Protein AF-A0A348TX34-F1 (afdb_monomer)

Mean predicted aligned error: 10.65 Å

Radius of gyration: 18.81 Å; Cα contacts (8 Å, |Δi|>4): 132; chains: 1; bounding box: 49×32×43 Å

Nearest PDB structures (foldseek):
  4avl-assembly2_B  TM=2.103E-01  e=3.038E+00  Influenza A virus

pLDDT: mean 78.32, std 10.91, range [47.94, 93.06]

Foldseek 3Di:
DLQVVCVVVVWDKDFPPPPCCVVPVPCQVVVPHTDMDTDPVCVVVSVVVVVVVQPDFDAAPVRDGDADPPPRDSAKDFFDFDCPPPCNVVLVVVCVVVVHDRPDTATFIAHPPPRDTHHNHD

Solvent-accessible surface area (backbone atoms only — not comparable to full-atom values): 7493 Å² total; per-residue (Å²): 112,68,65,63,55,39,45,73,75,71,41,68,67,47,64,76,54,59,66,57,45,71,78,39,62,83,51,30,73,80,72,73,46,88,52,75,47,63,52,77,89,47,47,66,60,52,51,54,54,50,54,53,61,72,66,53,62,49,61,42,97,86,71,42,75,42,53,37,91,87,76,66,47,49,55,62,39,76,77,37,72,47,63,82,52,86,61,33,61,55,43,49,53,51,18,62,75,70,74,42,81,72,87,74,64,52,62,24,34,28,31,70,86,81,60,52,76,42,65,81,85,112

Structure (mmCIF, N/CA/C/O backbone):
data_AF-A0A348TX34-F1
#
_entry.id   AF-A0A348TX34-F1
#
loop_
_atom_site.group_PDB
_atom_site.id
_atom_site.type_symbol
_atom_site.label_atom_id
_atom_site.label_alt_id
_atom_site.label_comp_id
_atom_site.label_asym_id
_atom_site.label_entity_id
_atom_site.label_seq_id
_atom_site.pdbx_PDB_ins_code
_atom_site.Cartn_x
_atom_site.Cartn_y
_atom_site.Cartn_z
_atom_site.occupancy
_atom_site.B_iso_or_equiv
_atom_site.auth_seq_id
_atom_site.auth_comp_id
_atom_site.auth_asym_id
_atom_site.auth_atom_id
_atom_site.pdbx_PDB_model_num
ATOM 1 N N . MET A 1 1 ? -0.883 3.815 5.776 1.00 72.12 1 MET A N 1
ATOM 2 C CA . MET A 1 1 ? -1.591 4.649 4.775 1.00 72.12 1 MET A CA 1
ATOM 3 C C . MET A 1 1 ? -3.106 4.553 4.915 1.00 72.12 1 MET A C 1
ATOM 5 O O . MET A 1 1 ? -3.724 5.597 5.032 1.00 72.12 1 MET A O 1
ATOM 9 N N . VAL A 1 2 ? -3.704 3.353 4.969 1.00 83.56 2 VAL A N 1
ATOM 10 C CA . VAL A 1 2 ? -5.171 3.203 5.122 1.00 83.56 2 VAL A CA 1
ATOM 11 C C . VAL A 1 2 ? -5.701 3.815 6.429 1.00 83.56 2 VAL A C 1
ATOM 13 O O . VAL A 1 2 ? -6.640 4.594 6.370 1.00 83.56 2 VAL A O 1
ATOM 16 N N . LYS A 1 3 ? -5.045 3.558 7.575 1.00 85.81 3 LYS A N 1
ATOM 17 C CA . LYS A 1 3 ? -5.393 4.146 8.888 1.00 85.81 3 LYS A CA 1
ATOM 18 C C . LYS A 1 3 ? -5.550 5.673 8.821 1.00 85.81 3 LYS A C 1
ATOM 20 O O . LYS A 1 3 ? -6.631 6.191 9.042 1.00 85.81 3 LYS A O 1
ATOM 25 N N . THR A 1 4 ? -4.494 6.369 8.399 1.00 86.44 4 THR A N 1
ATOM 26 C CA . THR A 1 4 ? -4.476 7.835 8.276 1.00 86.44 4 THR A CA 1
ATOM 27 C C . THR A 1 4 ? -5.572 8.366 7.352 1.00 86.44 4 THR A C 1
ATOM 29 O O . THR A 1 4 ? -6.148 9.410 7.625 1.00 86.44 4 THR A O 1
ATOM 32 N N . ARG A 1 5 ? -5.880 7.660 6.253 1.00 88.31 5 ARG A N 1
ATOM 33 C CA . ARG A 1 5 ? -6.977 8.066 5.363 1.00 88.31 5 ARG A 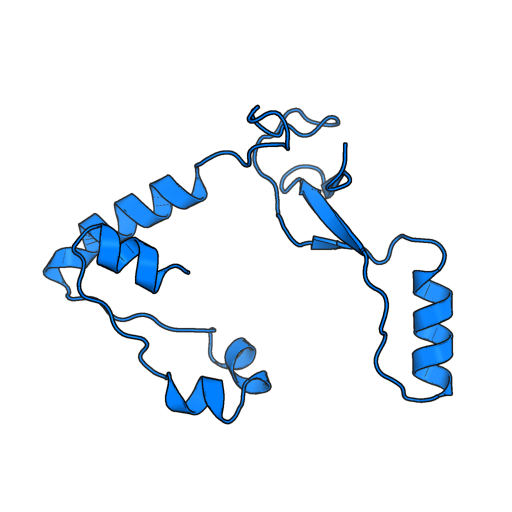CA 1
ATOM 34 C C . ARG A 1 5 ? -8.341 7.921 6.039 1.00 88.31 5 ARG A C 1
ATOM 36 O O . ARG A 1 5 ? -9.150 8.824 5.911 1.00 88.31 5 ARG A O 1
ATOM 43 N N . LEU A 1 6 ? -8.580 6.833 6.771 1.00 90.00 6 LEU A N 1
ATOM 44 C CA . LEU A 1 6 ? -9.828 6.636 7.519 1.00 90.00 6 LEU A CA 1
ATOM 45 C C . LEU A 1 6 ? -9.985 7.669 8.645 1.00 90.00 6 LEU A C 1
ATOM 47 O O . LEU A 1 6 ? -11.056 8.250 8.785 1.00 90.00 6 LEU A O 1
ATOM 51 N N . GLU A 1 7 ? -8.911 7.959 9.383 1.00 90.31 7 GLU A N 1
ATOM 52 C CA . GLU A 1 7 ? -8.911 8.982 10.440 1.00 90.31 7 GLU A CA 1
ATOM 53 C C . GLU A 1 7 ? -9.219 10.380 9.885 1.00 90.31 7 GLU A C 1
ATOM 55 O O . GLU A 1 7 ? -9.989 11.122 10.492 1.00 90.31 7 GLU A O 1
ATOM 60 N N . ASN A 1 8 ? -8.694 10.721 8.701 1.00 91.62 8 ASN A N 1
ATOM 61 C CA . ASN A 1 8 ? -9.001 11.987 8.025 1.00 91.62 8 ASN A CA 1
ATOM 62 C C . ASN A 1 8 ? -10.477 12.103 7.605 1.00 91.62 8 ASN A C 1
ATOM 64 O O . ASN A 1 8 ? -11.009 13.208 7.560 1.00 91.62 8 ASN A O 1
ATOM 68 N N . GLU A 1 9 ? -11.147 10.980 7.335 1.00 89.31 9 GLU A N 1
ATOM 69 C CA . GLU A 1 9 ? -12.589 10.913 7.040 1.00 89.31 9 GLU A CA 1
ATOM 70 C C . GLU A 1 9 ? -13.456 10.832 8.318 1.00 89.31 9 GLU A C 1
ATOM 72 O O . GLU A 1 9 ? -14.676 10.614 8.257 1.00 89.31 9 GLU A O 1
ATOM 77 N N . GLY A 1 10 ? -12.828 10.998 9.490 1.00 89.75 10 GLY A N 1
ATOM 78 C CA . GLY A 1 10 ? -13.466 10.985 10.805 1.00 89.75 10 GLY A CA 1
ATOM 79 C C . GLY A 1 10 ? -13.782 9.591 11.347 1.00 89.75 10 GLY A C 1
ATOM 80 O O . GLY A 1 10 ? -14.594 9.484 12.261 1.00 89.75 10 GLY A O 1
ATOM 81 N N . ILE A 1 11 ? -13.191 8.529 10.788 1.00 90.69 11 ILE A N 1
ATOM 82 C CA . ILE A 1 11 ? -13.399 7.147 11.243 1.00 90.69 11 ILE A CA 1
ATOM 83 C C . ILE A 1 11 ? -12.301 6.776 12.239 1.00 90.69 11 ILE A C 1
ATOM 85 O O . ILE A 1 11 ? -11.119 6.696 11.894 1.00 90.69 11 ILE A O 1
ATOM 89 N N . GLU A 1 12 ? -12.702 6.511 13.480 1.00 89.19 12 GLU A N 1
ATOM 90 C CA . GLU A 1 12 ? -11.786 6.079 14.531 1.00 89.19 12 GLU A CA 1
ATOM 91 C C . GLU A 1 12 ? -11.326 4.638 14.269 1.00 89.19 12 GLU A C 1
ATOM 93 O O . GLU A 1 12 ? -12.134 3.708 14.179 1.00 89.19 12 GLU A O 1
ATOM 98 N N . CYS A 1 13 ? -10.014 4.441 14.124 1.00 89.69 13 CYS A N 1
ATOM 99 C CA . CYS A 1 13 ? -9.455 3.140 13.787 1.00 89.69 13 CYS A CA 1
ATOM 100 C C . CYS A 1 13 ? -8.105 2.881 14.464 1.00 89.69 13 CYS A C 1
ATOM 102 O O . CYS A 1 13 ? -7.315 3.791 14.713 1.00 89.69 13 CYS A O 1
ATOM 104 N N . TYR A 1 14 ? -7.810 1.613 14.751 1.00 86.38 14 TYR A N 1
ATOM 105 C CA . TYR A 1 14 ? -6.543 1.210 15.363 1.00 86.38 14 TYR A CA 1
ATOM 106 C C . TYR A 1 14 ? -5.978 -0.054 14.717 1.00 86.38 14 TYR A C 1
ATOM 108 O O . TYR A 1 14 ? -6.704 -0.891 14.177 1.00 86.38 14 TYR A O 1
ATOM 116 N N . ILE A 1 15 ? -4.652 -0.185 14.753 1.00 84.69 15 ILE A N 1
ATOM 117 C CA . ILE A 1 15 ? -3.953 -1.369 14.251 1.00 84.69 15 ILE A CA 1
ATOM 118 C C . ILE A 1 15 ? -3.988 -2.418 15.360 1.00 84.69 15 ILE A C 1
ATOM 120 O O . ILE A 1 15 ? -3.505 -2.173 16.460 1.00 84.69 15 ILE A O 1
ATOM 124 N N . PHE A 1 16 ? -4.576 -3.582 15.085 1.00 76.06 16 PHE A N 1
ATOM 125 C CA . PHE A 1 16 ? -4.808 -4.589 16.125 1.00 76.06 16 PHE A CA 1
ATOM 126 C C . PHE A 1 16 ? -3.510 -5.246 16.626 1.00 76.06 16 PHE A C 1
ATOM 128 O O . PHE A 1 16 ? -3.384 -5.517 17.814 1.00 76.06 16 PHE A O 1
ATOM 135 N N . ASP A 1 17 ? -2.529 -5.448 15.742 1.00 71.81 17 ASP A N 1
ATOM 136 C CA . ASP A 1 17 ? -1.278 -6.165 16.036 1.00 71.81 17 ASP A CA 1
ATOM 137 C C . ASP A 1 17 ? -0.041 -5.278 15.834 1.00 71.81 17 ASP A C 1
ATOM 139 O O . ASP A 1 17 ? 0.937 -5.675 15.196 1.00 71.81 17 ASP A O 1
ATOM 143 N N . GLU A 1 18 ? -0.082 -4.039 16.325 1.00 66.00 18 GLU A N 1
ATOM 144 C CA . GLU A 1 18 ? 1.003 -3.067 16.119 1.00 66.00 18 GLU A CA 1
ATOM 145 C C . GLU A 1 18 ? 2.346 -3.582 16.673 1.00 66.00 18 GLU A C 1
ATOM 147 O O . GLU A 1 18 ? 3.385 -3.467 16.025 1.00 66.00 18 GLU A O 1
ATOM 152 N N . ASN A 1 19 ? 2.317 -4.264 17.823 1.00 64.06 19 ASN A N 1
ATOM 153 C CA . ASN A 1 19 ? 3.518 -4.785 18.475 1.00 64.06 19 ASN A CA 1
ATOM 154 C C . ASN A 1 19 ? 4.126 -6.008 17.755 1.00 64.06 19 ASN A C 1
ATOM 156 O O . ASN A 1 19 ? 5.339 -6.083 17.576 1.00 64.06 19 ASN A O 1
ATOM 160 N N . ILE A 1 20 ? 3.301 -6.957 17.296 1.00 60.88 20 ILE A N 1
ATOM 161 C CA . ILE A 1 20 ? 3.784 -8.173 16.611 1.00 60.88 20 ILE A CA 1
ATOM 162 C C . ILE A 1 20 ? 4.376 -7.817 15.244 1.00 60.88 20 ILE A C 1
ATOM 164 O O . ILE A 1 20 ? 5.431 -8.333 14.880 1.00 60.88 20 ILE A O 1
ATOM 168 N N . ASN A 1 21 ? 3.751 -6.888 14.517 1.00 57.69 21 ASN A N 1
ATOM 169 C CA . ASN A 1 21 ? 4.270 -6.426 13.230 1.00 57.69 21 ASN A CA 1
ATOM 170 C C . ASN A 1 21 ? 5.600 -5.663 13.366 1.00 57.69 21 ASN A C 1
ATOM 172 O O . ASN A 1 21 ? 6.440 -5.767 12.473 1.00 57.69 21 ASN A O 1
ATOM 176 N N . ASN A 1 22 ? 5.818 -4.950 14.479 1.00 61.34 22 ASN A N 1
ATOM 177 C CA . ASN A 1 22 ? 7.087 -4.269 14.757 1.00 61.34 22 ASN A CA 1
ATOM 178 C C . ASN A 1 22 ? 8.212 -5.239 15.145 1.00 61.34 22 ASN A C 1
ATOM 180 O O . ASN A 1 22 ? 9.346 -5.070 14.702 1.00 61.34 22 ASN A O 1
ATOM 184 N N . ILE A 1 23 ? 7.913 -6.259 15.955 1.00 59.19 23 ILE A N 1
ATOM 185 C CA . ILE A 1 23 ? 8.924 -7.210 16.449 1.00 59.19 23 ILE A CA 1
ATOM 186 C C . ILE A 1 23 ? 9.252 -8.273 15.388 1.00 59.19 23 ILE A C 1
ATOM 188 O O . ILE A 1 23 ? 10.385 -8.745 15.303 1.00 59.19 23 ILE A O 1
ATOM 192 N N . MET A 1 24 ? 8.277 -8.652 14.559 1.00 59.62 24 MET A N 1
ATOM 193 C CA . MET A 1 24 ? 8.392 -9.757 13.608 1.00 59.62 24 MET A CA 1
ATOM 194 C C . MET A 1 24 ? 7.813 -9.406 12.221 1.00 59.62 24 MET A C 1
ATOM 196 O O . MET A 1 24 ? 6.836 -10.021 11.782 1.00 59.62 24 MET A O 1
ATOM 200 N N . PRO A 1 25 ? 8.443 -8.482 11.463 1.00 58.34 25 PRO A N 1
ATOM 201 C CA . PRO A 1 25 ? 7.933 -8.018 10.164 1.00 58.34 25 PRO A CA 1
ATOM 202 C C . PRO A 1 25 ? 7.713 -9.141 9.137 1.00 58.34 25 PRO A C 1
ATOM 204 O O . PRO A 1 25 ? 6.806 -9.072 8.309 1.00 58.34 25 PRO A O 1
ATOM 207 N N . ILE A 1 26 ? 8.523 -10.203 9.208 1.00 60.28 26 ILE A N 1
ATOM 208 C CA . ILE A 1 26 ? 8.444 -11.377 8.324 1.00 60.28 26 ILE A CA 1
ATOM 209 C C . ILE A 1 26 ? 7.190 -12.237 8.550 1.00 60.28 26 ILE A C 1
ATOM 211 O O . ILE A 1 26 ? 6.761 -12.927 7.629 1.00 60.28 26 ILE A O 1
ATOM 215 N N . TYR A 1 27 ? 6.566 -12.178 9.731 1.00 56.28 27 TYR A N 1
ATOM 216 C CA . TYR A 1 27 ? 5.368 -12.969 10.036 1.00 56.28 27 TYR A CA 1
ATOM 217 C C . TYR A 1 27 ? 4.076 -12.301 9.565 1.00 56.28 27 TYR A C 1
ATOM 219 O O . TYR A 1 27 ? 3.086 -12.999 9.358 1.00 56.28 27 TYR A O 1
ATOM 227 N N . GLY A 1 28 ? 4.084 -10.984 9.327 1.00 57.88 28 GLY A N 1
ATOM 228 C CA . GLY A 1 28 ? 2.895 -10.227 8.929 1.00 57.88 28 GLY A CA 1
ATOM 229 C C . GLY A 1 28 ? 2.202 -10.802 7.689 1.00 57.88 28 GLY A C 1
ATOM 230 O O . GLY A 1 28 ? 0.986 -10.935 7.675 1.00 57.88 28 GLY A O 1
ATOM 231 N N . GLN A 1 29 ? 2.958 -11.242 6.677 1.00 56.38 29 GLN A N 1
ATOM 232 C CA . GLN A 1 29 ? 2.400 -11.853 5.457 1.00 56.38 29 GLN A CA 1
ATOM 233 C C . GLN A 1 29 ? 1.744 -13.225 5.716 1.00 56.38 29 GLN A C 1
ATOM 235 O O . GLN A 1 29 ? 0.755 -13.561 5.073 1.00 56.38 29 GLN A O 1
ATOM 240 N N . ALA A 1 30 ? 2.252 -14.003 6.679 1.00 57.94 30 ALA A N 1
ATOM 241 C CA . ALA A 1 30 ? 1.748 -15.343 6.992 1.00 57.94 30 ALA A CA 1
ATOM 242 C C . ALA A 1 30 ? 0.462 -15.330 7.841 1.00 57.94 30 ALA A C 1
ATOM 244 O O . ALA A 1 30 ? -0.305 -16.289 7.805 1.00 57.94 30 ALA A O 1
ATOM 245 N N . VAL A 1 31 ? 0.204 -14.246 8.583 1.00 57.16 31 VAL A N 1
ATOM 246 C CA . VAL A 1 31 ? -0.966 -14.105 9.478 1.00 57.16 31 VAL A CA 1
ATOM 247 C C . VAL A 1 31 ? -2.086 -13.223 8.908 1.00 57.16 31 VAL A C 1
ATOM 249 O O . VAL A 1 31 ? -2.998 -12.827 9.638 1.00 57.16 31 VAL A O 1
ATOM 252 N N . GLY A 1 32 ? -2.038 -12.921 7.607 1.00 62.12 32 GLY A N 1
ATOM 253 C CA . GLY A 1 32 ? -3.071 -12.139 6.916 1.00 62.12 32 GLY A CA 1
ATOM 254 C C . GLY A 1 32 ? -2.828 -10.626 6.880 1.00 62.12 32 GLY A C 1
ATOM 255 O O . GLY A 1 32 ? -3.762 -9.861 6.660 1.00 62.12 32 GLY A O 1
ATOM 256 N N . GLY A 1 33 ? -1.588 -10.180 7.074 1.00 69.50 33 GLY A N 1
ATOM 257 C CA . GLY A 1 33 ? -1.180 -8.784 6.934 1.00 69.50 33 GLY A CA 1
ATOM 258 C C . GLY A 1 33 ? -1.503 -7.902 8.142 1.00 69.50 33 GLY A C 1
ATOM 259 O O . GLY A 1 33 ? -1.716 -8.365 9.262 1.00 69.50 33 GLY A O 1
ATOM 260 N N . ILE A 1 34 ? -1.513 -6.588 7.902 1.00 76.31 34 ILE A N 1
ATOM 261 C CA . ILE A 1 34 ? -1.844 -5.573 8.909 1.00 76.31 34 ILE A CA 1
ATOM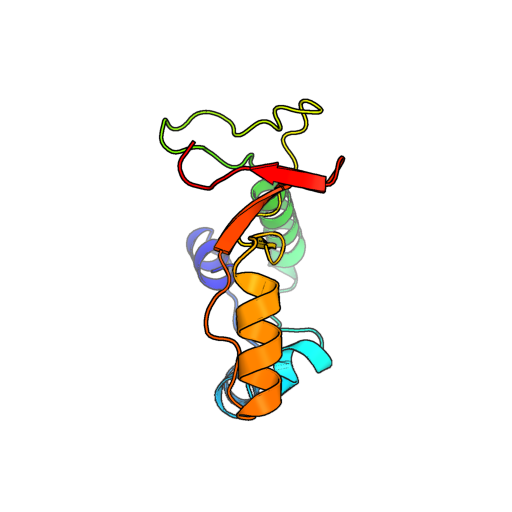 262 C C . ILE A 1 34 ? -3.367 -5.480 9.025 1.00 76.31 34 ILE A C 1
ATOM 264 O O . ILE A 1 34 ? -4.040 -5.076 8.078 1.00 76.31 34 ILE A O 1
ATOM 268 N N . ARG A 1 35 ? -3.909 -5.806 10.202 1.00 82.31 35 ARG A N 1
ATOM 269 C CA . ARG A 1 35 ? -5.345 -5.706 10.491 1.00 82.31 35 ARG A CA 1
ATOM 270 C C . ARG A 1 35 ? -5.681 -4.372 11.152 1.00 82.31 35 ARG A C 1
ATOM 272 O O . ARG A 1 35 ? -5.091 -4.021 12.174 1.00 82.31 35 ARG A O 1
ATOM 279 N N . ILE A 1 36 ? -6.654 -3.661 10.587 1.00 86.81 36 ILE A N 1
ATOM 280 C CA . ILE A 1 36 ? -7.220 -2.429 11.150 1.00 86.81 36 ILE A CA 1
ATOM 281 C C . ILE A 1 36 ? -8.599 -2.760 11.718 1.00 86.81 36 ILE A C 1
ATOM 283 O O . ILE A 1 36 ? -9.405 -3.405 11.048 1.00 86.81 36 ILE A O 1
ATOM 287 N N . LYS A 1 37 ? -8.861 -2.326 12.950 1.00 88.12 37 LYS A N 1
ATOM 288 C CA . LYS A 1 37 ? -10.178 -2.406 13.581 1.00 88.12 37 LYS A CA 1
ATOM 289 C C . LYS A 1 37 ? -10.828 -1.031 13.603 1.00 88.12 37 LYS A C 1
ATOM 291 O O . LYS A 1 37 ? -10.158 -0.030 13.850 1.00 88.12 37 LYS A O 1
ATOM 296 N N . ILE A 1 38 ? -12.128 -1.028 13.351 1.00 92.12 38 ILE A N 1
ATOM 297 C CA . ILE A 1 38 ? -13.021 0.131 13.360 1.00 92.12 38 ILE A CA 1
ATOM 298 C C . ILE A 1 38 ? -14.248 -0.207 14.200 1.00 92.12 38 ILE A C 1
ATOM 300 O O . ILE A 1 38 ? -14.495 -1.384 14.486 1.00 92.12 38 ILE A O 1
ATOM 304 N N . LYS A 1 39 ? -15.012 0.810 14.594 1.00 92.44 39 LYS A N 1
ATOM 305 C CA . LYS A 1 39 ? -16.323 0.589 15.207 1.00 92.44 39 LYS A CA 1
ATOM 306 C C . LYS A 1 39 ? -17.273 -0.026 14.183 1.00 92.44 39 LYS A C 1
ATOM 308 O O . LYS A 1 39 ? -17.194 0.264 12.991 1.00 92.44 39 LYS A O 1
ATOM 313 N N . GLU A 1 40 ? -18.171 -0.884 14.653 1.00 90.69 40 GLU A N 1
ATOM 314 C CA . GLU A 1 40 ? -19.121 -1.589 13.786 1.00 90.69 40 GLU A CA 1
ATOM 315 C C . GLU A 1 40 ? -20.076 -0.619 13.072 1.00 90.69 40 GLU A C 1
ATOM 317 O O . GLU A 1 40 ? -20.400 -0.817 11.904 1.00 90.69 40 GLU A O 1
ATOM 322 N N . GLU A 1 41 ? -20.433 0.485 13.733 1.00 93.06 41 GLU A N 1
ATOM 323 C CA . GLU A 1 41 ? -21.242 1.574 13.169 1.00 93.06 41 GLU A CA 1
ATOM 324 C C . GLU 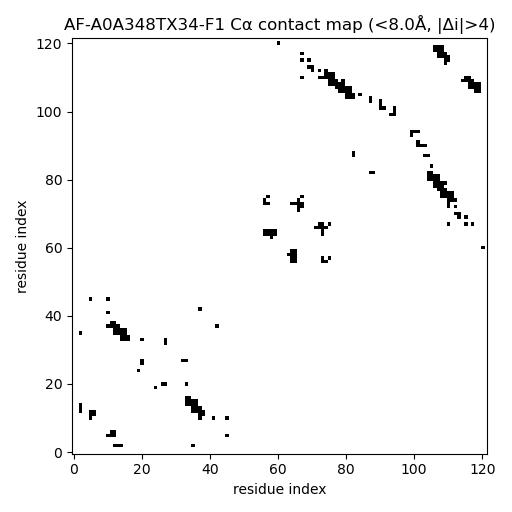A 1 41 ? -20.599 2.243 11.941 1.00 93.06 41 GLU A C 1
ATOM 326 O O . GLU A 1 41 ? -21.302 2.632 11.009 1.00 93.06 41 GLU A O 1
ATOM 331 N N . ASP A 1 42 ? -19.265 2.302 11.893 1.00 92.25 42 ASP A N 1
ATOM 332 C CA . ASP A 1 42 ? -18.506 2.917 10.800 1.00 92.25 42 ASP A CA 1
ATOM 333 C C . ASP A 1 42 ? -18.153 1.926 9.681 1.00 92.25 42 ASP A C 1
ATOM 335 O O . ASP A 1 42 ? -17.675 2.336 8.620 1.00 92.25 42 ASP A O 1
ATOM 339 N N . ALA A 1 43 ? -18.400 0.625 9.873 1.00 90.69 43 ALA A N 1
ATOM 340 C CA . ALA A 1 43 ? -18.101 -0.416 8.891 1.00 90.69 43 ALA A CA 1
ATOM 341 C C . ALA A 1 43 ? -18.666 -0.151 7.480 1.00 90.69 43 ALA A C 1
ATOM 343 O O . ALA A 1 43 ? -17.898 -0.269 6.518 1.00 90.69 43 ALA A O 1
ATOM 344 N N . PRO A 1 44 ? -19.948 0.236 7.297 1.00 92.69 44 PRO A N 1
ATOM 345 C CA . PRO A 1 44 ? -20.473 0.520 5.962 1.00 92.69 44 PRO A CA 1
ATOM 346 C C . PRO A 1 44 ? -19.789 1.730 5.311 1.00 92.69 44 PRO A C 1
ATOM 348 O O . PRO A 1 44 ? -19.424 1.665 4.136 1.00 92.69 44 PRO A O 1
ATOM 351 N N . LYS A 1 45 ? -19.548 2.803 6.078 1.00 91.94 45 LYS A N 1
ATOM 352 C CA . LYS A 1 45 ? -18.878 4.021 5.594 1.00 91.94 45 LYS A CA 1
ATOM 353 C C . LYS A 1 45 ? -17.428 3.734 5.198 1.00 91.94 45 LYS A C 1
ATOM 355 O O . LYS A 1 45 ? -16.989 4.127 4.120 1.00 91.94 45 LYS A O 1
ATOM 360 N N . ALA A 1 46 ? -16.696 3.008 6.041 1.00 91.12 46 ALA A N 1
ATOM 361 C CA . ALA A 1 46 ? -15.318 2.613 5.777 1.00 91.12 46 ALA A CA 1
ATOM 362 C C . ALA A 1 46 ? -15.209 1.750 4.514 1.00 91.12 46 ALA A C 1
ATOM 364 O O . ALA A 1 46 ? -14.322 1.977 3.693 1.00 91.12 46 ALA A O 1
ATOM 365 N N . LYS A 1 47 ? -16.127 0.792 4.333 1.00 90.69 47 LYS A N 1
ATOM 366 C CA . LYS A 1 47 ? -16.158 -0.066 3.144 1.00 90.69 47 LYS A CA 1
ATOM 367 C C . LYS A 1 47 ? -16.350 0.752 1.866 1.00 90.69 47 LYS A C 1
ATOM 369 O O . LYS A 1 47 ? -15.587 0.573 0.922 1.00 90.69 47 LYS A O 1
ATOM 374 N N . GLN A 1 48 ? -17.306 1.680 1.867 1.00 91.62 48 GLN A N 1
ATOM 375 C CA . GLN A 1 48 ? -17.569 2.548 0.719 1.00 91.62 48 GLN A CA 1
ATOM 376 C C . GLN A 1 48 ? -16.351 3.414 0.356 1.00 91.62 48 GLN A C 1
ATOM 378 O O . GLN A 1 48 ? -15.988 3.503 -0.813 1.00 91.62 48 GLN A O 1
ATOM 383 N N . LEU A 1 49 ? -15.687 4.010 1.352 1.00 90.25 49 LEU A N 1
ATOM 384 C CA . LEU A 1 49 ? -14.481 4.816 1.136 1.00 90.25 49 LEU A CA 1
ATOM 385 C C . LEU A 1 49 ? -13.327 3.990 0.558 1.00 90.25 49 LEU A C 1
ATOM 387 O O . LEU A 1 49 ? -12.623 4.452 -0.336 1.00 90.25 49 LEU A O 1
ATOM 391 N N . ILE A 1 50 ? -13.132 2.766 1.055 1.00 87.81 50 ILE A N 1
ATOM 392 C CA . ILE A 1 50 ? -12.087 1.867 0.553 1.00 87.81 50 ILE A CA 1
ATOM 393 C C . ILE A 1 50 ? -12.361 1.490 -0.905 1.00 87.81 50 ILE A C 1
ATOM 395 O O . ILE A 1 50 ? -11.449 1.592 -1.724 1.00 87.81 50 ILE A O 1
ATOM 399 N N . GLU A 1 51 ? -13.598 1.117 -1.239 1.00 87.94 51 GLU A N 1
ATOM 400 C CA . GLU A 1 51 ? -13.992 0.808 -2.619 1.00 87.94 51 GLU A CA 1
ATOM 401 C C . GLU A 1 51 ? -13.765 2.009 -3.547 1.00 87.94 51 GLU A C 1
ATOM 403 O O . GLU A 1 51 ? -13.194 1.858 -4.627 1.00 87.94 51 GLU A O 1
ATOM 408 N N . GLU A 1 52 ? -14.120 3.219 -3.105 1.00 87.31 52 GLU A N 1
ATOM 409 C CA . GLU A 1 52 ? -13.857 4.443 -3.864 1.00 87.31 52 GLU A CA 1
ATOM 410 C C . GLU A 1 52 ? -12.351 4.654 -4.090 1.00 87.31 52 GLU A C 1
ATOM 412 O O . GLU A 1 52 ? -11.918 4.969 -5.199 1.00 87.31 52 GLU A O 1
ATOM 417 N N . TRP A 1 53 ? -11.523 4.462 -3.061 1.00 86.31 53 TRP A N 1
ATOM 418 C CA . TRP A 1 53 ? -10.073 4.629 -3.178 1.00 86.31 53 TRP A CA 1
ATOM 419 C C . TRP A 1 53 ? -9.418 3.592 -4.088 1.00 86.31 53 TRP A C 1
ATOM 421 O O . TRP A 1 53 ? -8.441 3.932 -4.757 1.00 86.31 53 TRP A O 1
ATOM 431 N N . GLU A 1 54 ? -9.914 2.356 -4.103 1.00 81.00 54 GLU A N 1
ATOM 432 C CA . GLU A 1 54 ? -9.408 1.285 -4.970 1.00 81.00 54 GLU A CA 1
ATOM 433 C C . GLU A 1 54 ? -9.796 1.484 -6.438 1.00 81.00 54 GLU A C 1
ATOM 435 O O . GLU A 1 54 ? -9.040 1.085 -7.327 1.00 81.00 54 GLU A O 1
ATOM 440 N N . GLN A 1 55 ? -10.941 2.121 -6.693 1.00 79.69 55 GLN A N 1
ATOM 441 C CA . GLN A 1 55 ? -11.419 2.440 -8.040 1.00 79.69 55 GLN A CA 1
ATOM 442 C C . GLN A 1 55 ? -10.797 3.713 -8.622 1.00 79.69 55 GLN A C 1
ATOM 444 O O . GLN A 1 55 ? -10.891 3.939 -9.830 1.00 79.69 55 GLN A O 1
ATOM 449 N N . ARG A 1 56 ? -10.156 4.559 -7.801 1.00 80.38 56 ARG A N 1
ATOM 450 C CA . ARG A 1 56 ? -9.501 5.770 -8.307 1.00 80.38 56 ARG A CA 1
ATOM 451 C C . ARG A 1 56 ? -8.371 5.394 -9.273 1.00 80.38 56 ARG A C 1
ATOM 453 O O . ARG A 1 56 ? -7.460 4.658 -8.885 1.00 80.38 56 A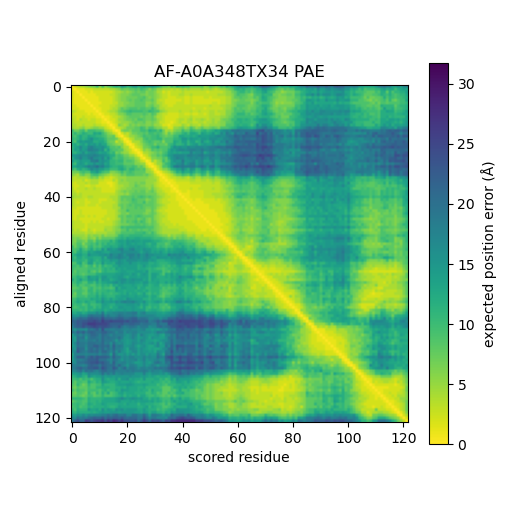RG A O 1
ATOM 460 N N . PRO A 1 57 ? -8.385 5.926 -10.508 1.00 76.81 57 PRO A N 1
ATOM 461 C CA . PRO A 1 57 ? -7.328 5.653 -11.462 1.00 76.81 57 PRO A CA 1
ATOM 462 C C . PRO A 1 57 ? -5.996 6.202 -10.955 1.00 76.81 57 PRO A C 1
ATOM 464 O O . PRO A 1 57 ? -5.929 7.273 -10.345 1.00 76.81 57 PRO A O 1
ATOM 467 N N . TYR A 1 58 ? -4.918 5.476 -11.243 1.00 77.69 58 TYR A N 1
ATOM 468 C CA . TYR A 1 58 ? -3.577 5.999 -11.025 1.00 77.69 58 TYR A CA 1
ATOM 469 C C . TYR A 1 58 ? -3.342 7.184 -11.958 1.00 77.69 58 TYR A C 1
ATOM 471 O O . TYR A 1 58 ? -3.738 7.154 -13.120 1.00 77.69 58 TYR A O 1
ATOM 479 N N . LEU A 1 59 ? -2.703 8.227 -11.441 1.00 78.06 59 LEU A N 1
ATOM 480 C CA . LEU A 1 59 ? -2.339 9.408 -12.212 1.00 78.06 59 LEU A CA 1
ATOM 481 C C . LEU A 1 59 ? -0.863 9.315 -12.604 1.00 78.06 59 LEU A C 1
ATOM 483 O O . LEU A 1 59 ? -0.038 8.826 -11.826 1.00 78.06 59 LEU A O 1
ATOM 487 N N . ASN A 1 60 ? -0.539 9.757 -13.814 1.00 74.06 60 ASN A N 1
ATOM 488 C CA . ASN A 1 60 ? 0.841 9.908 -14.268 1.00 74.06 60 ASN A CA 1
ATOM 489 C C . ASN A 1 60 ? 1.455 11.222 -13.729 1.00 74.06 60 ASN A C 1
ATOM 491 O O . ASN A 1 60 ? 0.833 11.966 -12.969 1.00 74.06 60 ASN A O 1
ATOM 495 N N . GLN A 1 61 ? 2.694 11.519 -14.125 1.00 72.50 61 GLN A N 1
ATOM 496 C CA . GLN A 1 61 ? 3.412 12.723 -13.683 1.00 72.50 61 GLN A CA 1
ATOM 497 C C . GLN A 1 61 ? 2.774 14.031 -14.188 1.00 72.50 61 GLN A C 1
ATOM 499 O O . GLN A 1 61 ? 2.958 15.077 -13.570 1.00 72.50 61 GLN A O 1
ATOM 504 N N . THR A 1 62 ? 2.003 13.975 -15.278 1.00 73.69 62 THR A N 1
ATOM 505 C CA . THR A 1 62 ? 1.248 15.103 -15.851 1.00 73.69 62 THR A CA 1
ATOM 506 C C . THR A 1 62 ? -0.170 15.220 -15.287 1.00 73.69 62 THR A C 1
ATOM 508 O O . THR A 1 62 ? -0.939 16.066 -15.738 1.00 73.69 62 THR A O 1
ATOM 511 N N . ASN A 1 63 ? -0.497 14.442 -14.246 1.00 75.25 63 ASN A N 1
ATOM 512 C CA . ASN A 1 63 ? -1.801 14.427 -13.579 1.00 75.25 63 ASN A CA 1
ATOM 513 C C . ASN A 1 63 ? -2.954 13.919 -14.473 1.00 75.25 63 ASN A C 1
ATOM 515 O O . ASN A 1 63 ? -4.122 14.217 -14.228 1.00 75.25 63 ASN A O 1
ATOM 519 N N . GLU A 1 64 ? -2.628 13.138 -15.501 1.00 77.94 64 GLU A N 1
ATOM 520 C CA . GLU A 1 64 ? -3.560 12.463 -16.400 1.00 77.94 64 GLU A CA 1
ATOM 521 C C . GLU A 1 64 ? -3.771 11.008 -15.965 1.00 77.94 64 GLU A C 1
ATOM 523 O O . GLU A 1 64 ? -2.915 10.383 -15.333 1.00 77.94 64 GLU A O 1
ATOM 528 N N . THR A 1 65 ? -4.926 10.442 -16.314 1.00 80.00 65 THR A N 1
ATOM 529 C CA . THR A 1 65 ? -5.269 9.053 -15.995 1.00 80.00 65 THR A CA 1
ATOM 530 C C . THR A 1 65 ? -4.325 8.072 -16.693 1.00 80.00 65 THR A C 1
ATOM 532 O O . THR A 1 65 ? -4.330 7.936 -17.919 1.00 80.00 65 THR A O 1
ATOM 535 N N . LEU A 1 66 ? -3.543 7.340 -15.897 1.00 81.56 66 LEU A N 1
ATOM 536 C CA . LEU A 1 66 ? -2.621 6.323 -16.378 1.00 81.56 66 LEU A CA 1
ATOM 537 C C . LEU A 1 66 ? -3.420 5.172 -16.988 1.00 81.56 66 LEU A C 1
ATOM 539 O O . LEU A 1 66 ? -4.139 4.441 -16.305 1.00 81.56 66 LEU A O 1
ATOM 543 N N . THR A 1 67 ? -3.270 5.017 -18.296 1.00 84.19 67 THR A N 1
ATOM 544 C CA . THR A 1 67 ? -3.978 4.010 -19.0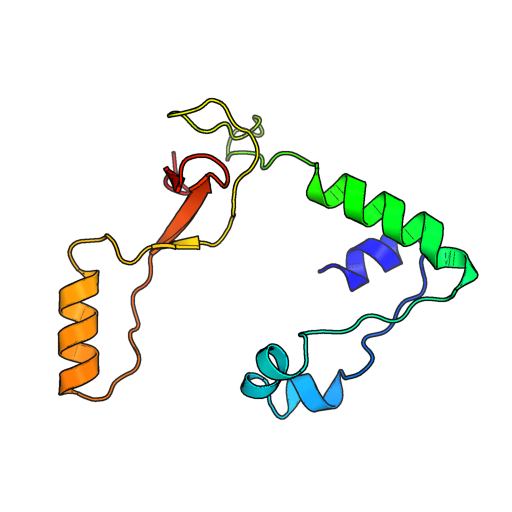78 1.00 84.19 67 THR A CA 1
ATOM 545 C C . THR A 1 67 ? -2.964 3.060 -19.693 1.00 84.19 67 THR A C 1
ATOM 547 O O . THR A 1 67 ? -1.917 3.482 -20.185 1.00 84.19 67 THR A O 1
ATOM 550 N N . CYS A 1 68 ? -3.250 1.760 -19.671 1.00 85.19 68 CYS A N 1
ATOM 551 C CA . CYS A 1 68 ? -2.368 0.785 -20.292 1.00 85.19 68 CYS A CA 1
ATOM 552 C C . CYS A 1 68 ? -2.304 0.994 -21.812 1.00 85.19 68 CYS A C 1
ATOM 554 O O . CYS A 1 68 ? -3.315 0.863 -22.500 1.00 85.19 68 CYS A O 1
ATOM 556 N N . THR A 1 69 ? -1.104 1.209 -22.351 1.00 84.31 69 THR A N 1
ATOM 557 C CA . THR A 1 69 ? -0.876 1.403 -23.795 1.00 84.31 69 THR A CA 1
ATOM 558 C C . THR A 1 69 ? -1.192 0.172 -24.649 1.00 84.31 69 THR A C 1
ATOM 560 O O . THR A 1 69 ? -1.397 0.301 -25.851 1.00 84.31 69 THR A O 1
ATOM 563 N N . SER A 1 70 ? -1.249 -1.025 -24.055 1.00 86.12 70 SER A N 1
ATOM 564 C CA . SER A 1 70 ? -1.514 -2.271 -24.789 1.00 86.12 70 SER A CA 1
ATOM 565 C C . SER A 1 70 ? -2.990 -2.659 -24.845 1.00 86.12 70 SER A C 1
ATOM 567 O O . SER A 1 70 ? -3.405 -3.284 -25.813 1.00 86.12 70 SER A O 1
ATOM 569 N N . CYS A 1 71 ? -3.777 -2.356 -23.808 1.00 87.25 71 CYS A N 1
ATOM 570 C CA . CYS A 1 71 ? -5.168 -2.822 -23.711 1.00 87.25 71 CYS A CA 1
ATOM 571 C C . CYS A 1 71 ? -6.183 -1.747 -23.300 1.00 87.25 71 CYS A C 1
ATOM 573 O O . CYS A 1 71 ? -7.370 -2.048 -23.230 1.00 87.25 71 CYS A O 1
ATOM 575 N N . GLY A 1 72 ? -5.747 -0.524 -22.991 1.00 83.31 72 GLY A N 1
ATOM 576 C CA . GLY A 1 72 ? -6.639 0.565 -22.592 1.00 83.31 72 GLY A CA 1
ATOM 577 C C . GLY A 1 72 ? -7.200 0.468 -21.167 1.00 83.31 72 GLY A C 1
ATOM 578 O O . GLY A 1 72 ? -8.002 1.309 -20.781 1.00 83.31 72 GLY A O 1
ATOM 579 N N . SER A 1 73 ? -6.810 -0.535 -20.371 1.00 85.00 73 SER A N 1
ATOM 580 C CA . SER A 1 73 ? -7.282 -0.665 -18.985 1.00 85.00 73 SER A CA 1
ATOM 581 C C . SER A 1 73 ? -6.646 0.382 -18.061 1.00 85.00 73 SER A C 1
ATOM 583 O O . SER A 1 73 ? -5.455 0.681 -18.180 1.00 85.00 73 SER A O 1
ATOM 585 N N . GLN A 1 74 ? -7.436 0.893 -17.114 1.00 83.69 74 GLN A N 1
ATOM 586 C CA . GLN A 1 74 ? -7.006 1.789 -16.029 1.00 83.69 74 GLN A CA 1
ATOM 587 C C . GLN A 1 74 ? -6.651 1.020 -14.744 1.00 83.69 74 GLN A C 1
ATOM 589 O O . GLN A 1 74 ? -6.194 1.595 -13.756 1.00 83.69 74 GLN A O 1
ATOM 594 N N . GLU A 1 75 ? -6.830 -0.303 -14.751 1.00 83.19 75 GLU A N 1
ATOM 595 C CA . GLU A 1 75 ? -6.500 -1.158 -13.622 1.00 83.19 75 GLU A CA 1
ATOM 596 C C . GLU A 1 75 ? -5.014 -1.522 -13.646 1.00 83.19 75 GLU A C 1
ATOM 598 O O . GLU A 1 75 ? -4.556 -2.391 -14.401 1.00 83.19 75 GLU A O 1
ATOM 603 N N . ILE A 1 76 ? -4.242 -0.857 -12.789 1.00 84.25 76 ILE A N 1
ATOM 604 C CA . ILE A 1 76 ? -2.781 -0.947 -12.762 1.00 84.25 76 ILE A CA 1
ATOM 605 C C . ILE A 1 76 ? -2.308 -1.318 -11.351 1.00 84.25 76 ILE A C 1
ATOM 607 O O . ILE A 1 76 ? -2.843 -0.844 -10.355 1.00 84.25 76 ILE A O 1
ATOM 611 N N . TYR A 1 77 ? -1.307 -2.187 -11.243 1.00 82.75 77 TYR A N 1
ATOM 612 C CA . TYR A 1 77 ? -0.534 -2.394 -10.023 1.00 82.75 77 TYR A CA 1
ATOM 613 C C . TYR A 1 77 ? 0.628 -1.399 -9.995 1.00 82.75 77 TYR A C 1
ATOM 615 O O . TYR A 1 77 ? 1.558 -1.496 -10.801 1.00 82.75 77 TYR A O 1
ATOM 623 N N . ALA A 1 78 ? 0.586 -0.457 -9.057 1.00 78.25 78 ALA A N 1
ATOM 624 C CA . ALA A 1 78 ? 1.735 0.375 -8.719 1.00 78.25 78 ALA A CA 1
ATOM 625 C C . ALA A 1 78 ? 2.714 -0.399 -7.823 1.00 78.25 78 ALA A C 1
ATOM 627 O O . ALA A 1 78 ? 2.304 -1.220 -7.004 1.00 78.25 78 ALA A O 1
ATOM 628 N N . GLY A 1 79 ? 4.015 -0.131 -7.958 1.00 73.88 79 GLY A N 1
ATOM 629 C CA . GLY A 1 79 ? 5.017 -0.743 -7.081 1.00 7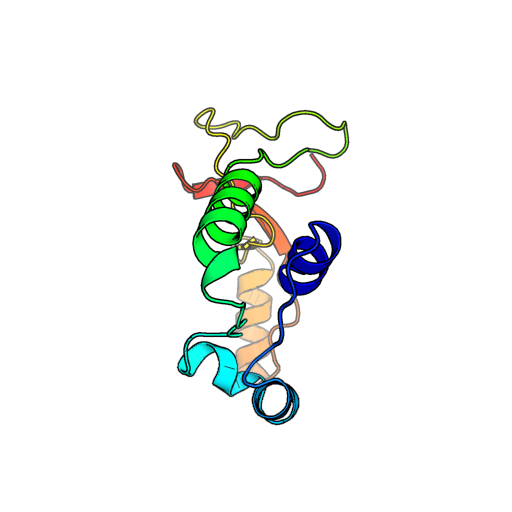3.88 79 GLY A CA 1
ATOM 630 C C . GLY A 1 79 ? 5.459 -2.155 -7.485 1.00 73.88 79 GLY A C 1
ATOM 631 O O . GLY A 1 79 ? 6.099 -2.838 -6.684 1.00 73.88 79 GLY A O 1
ATOM 632 N N . PHE A 1 80 ? 5.128 -2.622 -8.694 1.00 80.19 80 PHE A N 1
ATOM 633 C CA . PHE A 1 80 ? 5.493 -3.966 -9.132 1.00 80.19 80 PHE A CA 1
ATOM 634 C C . PHE A 1 80 ? 7.010 -4.062 -9.339 1.00 80.19 80 PHE A C 1
ATOM 636 O O . PHE A 1 80 ? 7.594 -3.287 -10.093 1.00 80.19 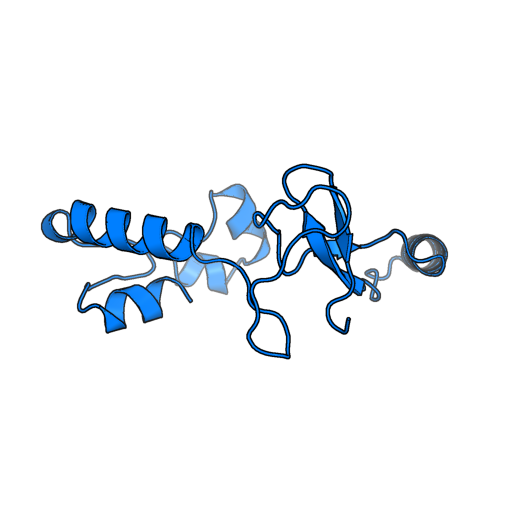80 PHE A O 1
ATOM 643 N N . LYS A 1 81 ? 7.666 -5.013 -8.667 1.00 75.44 81 LYS A N 1
ATOM 644 C CA . LYS A 1 81 ? 9.103 -5.260 -8.836 1.00 75.44 81 LYS A CA 1
ATOM 645 C C . LYS A 1 81 ? 9.328 -6.108 -10.084 1.00 75.44 81 LYS A C 1
ATOM 647 O O . LYS A 1 81 ? 9.035 -7.302 -10.077 1.00 75.44 81 LYS A O 1
ATOM 652 N N . SER A 1 82 ? 9.847 -5.495 -11.144 1.00 74.69 82 SER A N 1
ATOM 653 C CA . SER A 1 82 ? 10.216 -6.216 -12.358 1.00 74.69 82 SER A CA 1
ATOM 654 C C . SER A 1 82 ? 11.611 -6.821 -12.238 1.00 74.69 82 SER A C 1
ATOM 656 O O . SER A 1 82 ? 12.575 -6.160 -11.841 1.00 74.69 82 SER A O 1
ATOM 658 N N . PHE A 1 83 ? 11.701 -8.090 -12.631 1.00 66.31 83 PHE A N 1
ATOM 659 C CA . PHE A 1 83 ? 12.943 -8.853 -12.761 1.00 66.31 83 PHE A CA 1
ATOM 660 C C . PHE A 1 83 ? 13.342 -9.066 -14.230 1.00 66.31 83 PHE A C 1
ATOM 662 O O . PHE A 1 83 ? 14.326 -9.749 -14.501 1.00 66.31 83 PHE A O 1
ATOM 669 N N . LYS A 1 84 ? 12.592 -8.493 -15.188 1.00 63.94 84 LYS A N 1
ATOM 670 C CA . LYS A 1 84 ? 12.822 -8.678 -16.634 1.00 63.94 84 LYS A CA 1
ATOM 671 C C . LYS A 1 84 ? 14.018 -7.897 -17.181 1.00 63.94 84 LYS A C 1
ATOM 673 O O . LYS A 1 84 ? 14.408 -8.103 -18.326 1.00 63.94 84 LYS A O 1
ATOM 678 N N . THR A 1 85 ? 14.619 -7.014 -16.389 1.00 63.06 85 THR A N 1
ATOM 679 C CA . THR A 1 85 ? 15.839 -6.307 -16.787 1.00 63.06 85 THR A CA 1
ATOM 680 C C . THR A 1 85 ? 16.989 -7.305 -16.942 1.00 63.06 85 THR A C 1
ATOM 682 O O . THR A 1 85 ? 17.212 -8.139 -16.069 1.00 63.06 85 THR A O 1
ATOM 685 N N . SER A 1 86 ? 17.771 -7.193 -18.018 1.00 59.47 86 SER A N 1
ATOM 686 C CA . SER A 1 86 ? 18.923 -8.058 -18.330 1.00 59.47 86 SER A CA 1
ATOM 687 C C . SER A 1 86 ? 20.030 -8.072 -17.265 1.00 59.47 86 SER A C 1
ATOM 689 O O . SER A 1 86 ? 20.894 -8.935 -17.305 1.00 59.47 86 SER A O 1
ATOM 691 N N . LEU A 1 87 ? 20.014 -7.165 -16.287 1.00 64.88 87 LEU A N 1
ATOM 692 C CA . LEU A 1 87 ? 20.898 -7.218 -15.118 1.00 64.88 87 LEU A CA 1
ATOM 693 C C . LEU A 1 87 ? 20.338 -8.086 -13.975 1.00 64.88 87 LEU A C 1
ATOM 695 O O . LEU A 1 87 ? 21.099 -8.516 -13.116 1.00 64.88 87 LEU A O 1
ATOM 699 N N . GLY A 1 88 ? 19.034 -8.378 -13.971 1.00 68.00 88 GLY A N 1
ATOM 700 C CA . GLY A 1 88 ? 18.338 -9.091 -12.897 1.00 68.00 88 GLY A CA 1
ATOM 701 C C . GLY A 1 88 ? 18.818 -10.531 -12.711 1.00 68.00 88 GLY A C 1
ATOM 702 O O . GLY A 1 88 ? 19.068 -10.960 -11.585 1.00 68.00 88 GLY A O 1
ATOM 703 N N . TRP A 1 89 ? 19.023 -11.268 -13.806 1.00 71.19 89 TRP A N 1
ATOM 704 C CA . TRP A 1 89 ? 19.523 -12.648 -13.749 1.00 71.19 89 TRP A CA 1
ATOM 705 C C . TRP A 1 89 ? 20.993 -12.720 -13.314 1.00 71.19 89 TRP A C 1
ATOM 707 O O . TRP A 1 89 ? 21.354 -13.611 -12.548 1.00 71.19 89 TRP A O 1
ATOM 717 N N . LEU A 1 90 ? 21.824 -11.752 -13.724 1.00 76.62 90 LEU A N 1
ATOM 718 C CA . LEU A 1 90 ? 23.207 -11.628 -13.253 1.00 76.62 90 LEU A CA 1
ATOM 719 C C . LEU A 1 90 ? 23.239 -11.345 -11.754 1.00 76.62 90 LEU A C 1
ATOM 721 O O . LEU A 1 90 ? 23.957 -12.018 -11.018 1.00 76.62 90 LEU A O 1
ATOM 725 N N . THR A 1 91 ? 22.419 -10.403 -11.279 1.00 73.50 91 THR A N 1
ATOM 726 C CA . THR A 1 91 ? 22.327 -10.118 -9.844 1.00 73.50 91 THR A CA 1
ATOM 727 C C . THR A 1 91 ? 21.806 -11.312 -9.056 1.00 73.50 91 THR A C 1
ATOM 729 O O . THR A 1 91 ? 22.323 -11.566 -7.979 1.00 73.50 91 THR A O 1
ATOM 732 N N . LEU A 1 92 ? 20.865 -12.093 -9.598 1.00 75.44 92 LEU A N 1
ATOM 733 C CA . LEU A 1 92 ? 20.378 -13.322 -8.967 1.00 75.44 92 LEU A CA 1
ATOM 734 C C . LEU A 1 92 ? 21.496 -14.370 -8.844 1.00 75.44 92 LEU A C 1
ATOM 736 O O . LEU A 1 92 ? 21.673 -14.950 -7.776 1.00 75.44 92 LEU A O 1
ATOM 740 N N . ALA A 1 93 ? 22.270 -14.584 -9.913 1.00 80.69 93 ALA A N 1
ATOM 741 C CA . ALA A 1 93 ? 23.382 -15.533 -9.926 1.00 80.69 93 ALA A CA 1
ATOM 742 C C . ALA A 1 93 ? 24.501 -15.124 -8.954 1.00 80.69 93 ALA A C 1
ATOM 744 O O . ALA A 1 93 ? 25.006 -15.960 -8.210 1.00 80.69 93 ALA A O 1
ATOM 745 N N . ILE A 1 94 ? 24.846 -13.834 -8.910 1.00 81.12 94 ILE A N 1
ATOM 746 C CA . ILE A 1 94 ? 25.835 -13.276 -7.975 1.00 81.12 94 ILE A CA 1
ATOM 747 C C . ILE A 1 94 ? 25.319 -13.379 -6.534 1.00 81.12 94 ILE A C 1
ATOM 749 O O . ILE A 1 94 ? 26.036 -13.841 -5.653 1.00 81.12 94 ILE A O 1
ATOM 753 N N . SER A 1 95 ? 24.061 -13.018 -6.289 1.00 79.00 95 SER A N 1
ATOM 754 C CA . SER A 1 95 ? 23.413 -13.168 -4.984 1.00 79.00 95 SER A CA 1
ATOM 755 C C . SER A 1 95 ? 23.409 -14.611 -4.493 1.00 79.00 95 SER A C 1
ATOM 757 O O . SER A 1 95 ? 23.675 -14.848 -3.320 1.00 79.00 95 SER A O 1
ATOM 759 N N . PHE A 1 96 ? 23.162 -15.576 -5.380 1.00 81.44 96 PHE A N 1
ATOM 760 C CA . PHE A 1 96 ? 23.235 -16.996 -5.047 1.00 81.44 96 PHE A CA 1
ATOM 761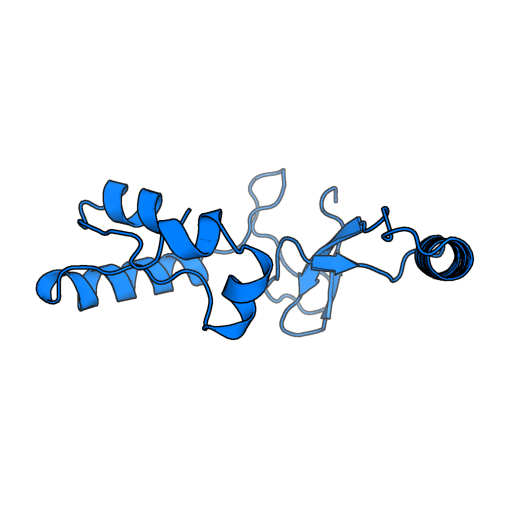 C C . PHE A 1 96 ? 24.674 -17.440 -4.750 1.00 81.44 96 PHE A C 1
ATOM 763 O O . PHE A 1 96 ? 24.906 -18.119 -3.754 1.00 81.44 96 PHE A O 1
ATOM 770 N N . LEU A 1 97 ? 25.644 -17.006 -5.564 1.00 87.56 97 LEU A N 1
ATOM 771 C CA . LEU A 1 97 ? 27.058 -17.358 -5.405 1.00 87.56 97 LEU A CA 1
ATOM 772 C C . LEU A 1 97 ? 27.660 -16.819 -4.101 1.00 87.56 97 LEU A C 1
ATOM 774 O O . LEU A 1 97 ? 28.420 -17.518 -3.438 1.00 87.56 97 LEU A O 1
ATOM 778 N N . PHE A 1 98 ? 27.321 -15.584 -3.733 1.00 86.31 98 PHE A N 1
ATOM 779 C CA . PHE A 1 98 ? 27.837 -14.934 -2.528 1.00 86.31 98 PHE A CA 1
ATOM 780 C C . PHE A 1 98 ? 26.895 -15.059 -1.320 1.00 86.31 98 PHE A C 1
ATOM 782 O O . PHE A 1 98 ? 27.227 -14.573 -0.243 1.00 86.31 98 PHE A O 1
ATOM 789 N N . MET A 1 99 ? 25.733 -15.706 -1.477 1.00 79.88 99 MET A N 1
ATOM 790 C CA . MET A 1 99 ? 24.670 -15.782 -0.464 1.00 79.88 99 MET A CA 1
ATOM 791 C C . MET A 1 99 ? 24.225 -14.393 0.045 1.00 79.88 99 MET A C 1
ATOM 793 O O . MET A 1 99 ? 23.893 -14.203 1.213 1.00 79.88 99 MET A O 1
ATOM 797 N N . ILE A 1 100 ? 24.228 -13.399 -0.846 1.00 80.56 100 ILE A N 1
ATOM 798 C CA . ILE A 1 100 ? 23.887 -12.004 -0.547 1.00 80.56 100 ILE A CA 1
ATOM 799 C C . ILE A 1 100 ? 22.485 -11.699 -1.077 1.00 80.56 100 ILE A C 1
ATOM 801 O O . ILE A 1 100 ? 22.122 -12.107 -2.178 1.00 80.56 100 ILE A O 1
ATOM 805 N N . TYR A 1 101 ? 21.696 -10.933 -0.324 1.00 67.44 101 TYR A N 1
ATOM 806 C CA . TYR A 1 101 ? 20.355 -10.522 -0.742 1.00 67.44 101 TYR A CA 1
ATOM 807 C C . TYR A 1 101 ? 20.381 -9.728 -2.069 1.00 67.44 101 TYR A C 1
ATOM 809 O O . TYR A 1 101 ? 21.212 -8.832 -2.222 1.00 67.44 101 TYR A O 1
ATOM 817 N N . PRO A 1 102 ? 19.496 -10.022 -3.040 1.00 64.56 102 PRO A N 1
ATOM 818 C CA . PRO A 1 102 ? 19.468 -9.315 -4.318 1.00 64.56 102 PRO A CA 1
ATOM 819 C C . PRO A 1 102 ? 19.082 -7.845 -4.128 1.00 64.56 102 PRO A C 1
ATOM 821 O O . PRO A 1 102 ? 17.952 -7.510 -3.775 1.00 64.56 102 PRO A O 1
ATOM 824 N N . PHE A 1 103 ? 20.042 -6.957 -4.386 1.00 65.00 103 PHE A N 1
ATOM 825 C CA . PHE A 1 103 ? 19.911 -5.518 -4.141 1.00 65.00 103 PHE A CA 1
ATOM 826 C C . PHE A 1 103 ? 19.232 -4.732 -5.271 1.00 65.00 103 PHE A C 1
ATOM 828 O O . PHE A 1 103 ? 18.944 -3.551 -5.090 1.00 65.00 103 PHE A O 1
ATOM 835 N N . TYR A 1 104 ? 18.956 -5.347 -6.426 1.00 64.25 104 TYR A N 1
ATOM 836 C CA . TYR A 1 104 ? 18.445 -4.629 -7.594 1.00 64.25 104 TYR A CA 1
ATOM 837 C C . TYR A 1 104 ? 17.078 -5.152 -8.047 1.00 64.25 104 TYR A C 1
ATOM 839 O O . TYR A 1 104 ? 16.955 -6.255 -8.574 1.00 64.25 104 TYR A O 1
ATOM 847 N N . SER A 1 105 ? 16.040 -4.332 -7.872 1.00 67.94 105 SER A N 1
ATOM 848 C CA . SER A 1 105 ? 14.713 -4.546 -8.459 1.00 67.94 105 SER A CA 1
ATOM 849 C C . SER A 1 105 ? 14.181 -3.215 -8.980 1.00 67.94 105 SER A C 1
ATOM 851 O O . SER A 1 105 ? 14.054 -2.274 -8.193 1.00 67.94 105 SER A O 1
ATOM 853 N N . LYS A 1 106 ? 13.857 -3.125 -10.276 1.00 75.25 106 LYS A N 1
ATOM 854 C CA . LYS A 1 106 ? 13.232 -1.921 -10.842 1.00 75.25 106 LYS A CA 1
ATOM 855 C C . LYS A 1 106 ? 11.741 -1.947 -10.522 1.00 75.25 106 LYS A C 1
ATOM 857 O O . LYS A 1 106 ? 11.067 -2.942 -10.783 1.00 75.25 106 LYS A O 1
ATOM 862 N N . THR A 1 107 ? 11.235 -0.859 -9.960 1.00 80.69 107 THR A N 1
ATOM 863 C CA . THR A 1 107 ? 9.800 -0.685 -9.733 1.00 80.69 107 THR A CA 1
ATOM 864 C C . THR A 1 107 ? 9.147 -0.180 -11.019 1.00 80.69 107 THR A C 1
ATOM 866 O O . THR A 1 107 ? 9.620 0.794 -11.601 1.00 80.69 107 THR A O 1
ATOM 869 N N . VAL A 1 108 ? 8.078 -0.841 -11.460 1.00 85.38 108 VAL A N 1
ATOM 870 C CA . VAL A 1 108 ? 7.319 -0.519 -12.679 1.00 85.38 108 VAL A CA 1
ATOM 871 C C . VAL A 1 108 ? 5.814 -0.533 -12.391 1.00 85.38 108 VAL A C 1
ATOM 873 O O . VAL A 1 108 ? 5.361 -1.098 -11.389 1.00 85.38 108 VAL A O 1
ATOM 876 N N . TYR A 1 109 ? 5.030 0.078 -13.274 1.00 86.00 109 TYR A N 1
ATOM 877 C CA . TYR A 1 109 ? 3.586 -0.121 -13.338 1.00 86.00 109 TYR A CA 1
ATOM 878 C C . TYR A 1 109 ? 3.289 -1.412 -14.095 1.00 86.00 109 TYR A C 1
ATOM 880 O O . TYR A 1 109 ? 3.835 -1.632 -15.172 1.00 86.00 109 TYR A O 1
ATOM 888 N N . ARG A 1 110 ? 2.410 -2.269 -13.571 1.00 86.06 110 ARG A N 1
ATOM 889 C CA . ARG A 1 110 ? 1.982 -3.491 -14.270 1.00 86.06 110 ARG A CA 1
ATOM 890 C C . ARG A 1 110 ? 0.474 -3.504 -14.456 1.00 86.06 110 ARG A C 1
ATOM 892 O O . ARG A 1 110 ? -0.258 -3.393 -13.481 1.00 86.06 110 ARG A O 1
ATOM 899 N N . CYS A 1 111 ? -0.008 -3.674 -15.681 1.00 86.81 111 CYS A N 1
ATOM 900 C CA . CYS A 1 111 ? -1.444 -3.775 -15.940 1.00 86.81 111 CYS A CA 1
ATOM 901 C C . CYS A 1 111 ? -2.036 -5.055 -15.325 1.00 86.81 111 CYS A C 1
ATOM 903 O O . CYS A 1 111 ? -1.471 -6.136 -15.506 1.00 86.81 111 CYS A O 1
ATOM 905 N N . LYS A 1 112 ? -3.185 -4.944 -14.639 1.00 85.69 112 LYS A N 1
ATOM 906 C CA . LYS A 1 112 ? -3.893 -6.096 -14.051 1.00 85.69 112 LYS A CA 1
ATOM 907 C C . LYS A 1 112 ? -4.502 -7.010 -15.121 1.00 85.69 112 LYS A C 1
ATOM 909 O O . LYS A 1 112 ? -4.483 -8.224 -14.962 1.00 85.69 112 LYS A O 1
ATOM 914 N N . GLN A 1 113 ? -4.970 -6.423 -16.225 1.00 87.00 113 GLN A N 1
ATOM 915 C CA . GLN A 1 113 ? -5.683 -7.127 -17.295 1.00 87.00 113 GLN A CA 1
ATOM 916 C C . GLN A 1 113 ? -4.740 -7.905 -18.227 1.00 87.00 113 GLN A C 1
ATOM 918 O O . GLN A 1 113 ? -4.929 -9.093 -18.465 1.00 87.00 113 GLN A O 1
ATOM 923 N N . CYS A 1 114 ? -3.729 -7.231 -18.789 1.00 86.75 114 CYS A N 1
ATOM 924 C CA . CYS A 1 114 ? -2.855 -7.810 -19.820 1.00 86.75 114 CYS A CA 1
ATOM 925 C C . CYS A 1 114 ? -1.439 -8.123 -19.322 1.00 86.75 114 CYS A C 1
ATOM 927 O O . CYS A 1 114 ? 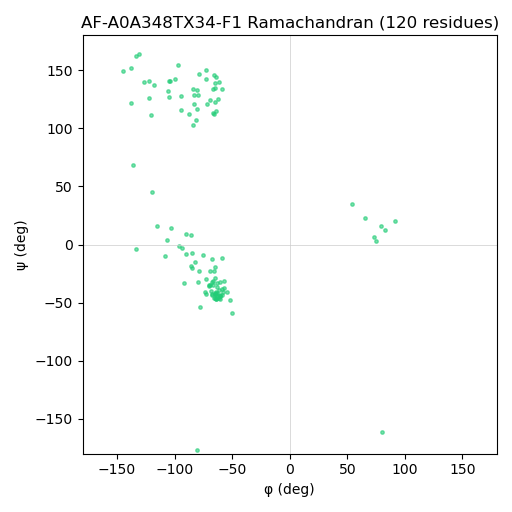-0.655 -8.743 -20.035 1.00 86.75 114 CYS A O 1
ATOM 929 N N . GLY A 1 115 ? -1.080 -7.680 -18.114 1.00 84.69 115 GLY A N 1
ATOM 930 C CA . GLY A 1 115 ? 0.248 -7.899 -17.551 1.00 84.69 115 GLY A CA 1
ATOM 931 C C . GLY A 1 115 ? 1.363 -7.050 -18.166 1.00 84.69 115 GLY A C 1
ATOM 932 O O . GLY A 1 115 ? 2.517 -7.289 -17.807 1.00 84.69 115 GLY A O 1
ATOM 933 N N . ASN A 1 116 ? 1.052 -6.089 -19.049 1.00 87.06 116 ASN A N 1
ATOM 934 C CA . ASN A 1 116 ? 2.052 -5.189 -19.629 1.00 87.06 116 ASN A CA 1
ATOM 935 C C . ASN A 1 116 ? 2.745 -4.355 -18.539 1.00 87.06 116 ASN A C 1
ATOM 937 O O . ASN A 1 116 ? 2.089 -3.891 -17.603 1.00 87.06 116 ASN A O 1
ATOM 941 N N . GLU A 1 117 ? 4.057 -4.168 -18.675 1.00 87.31 117 GLU A N 1
ATOM 942 C CA . GLU A 1 117 ? 4.897 -3.413 -17.744 1.00 87.31 117 GLU A CA 1
ATOM 943 C C . GLU A 1 117 ? 5.253 -2.057 -18.364 1.00 87.31 117 GLU A C 1
ATOM 945 O O . GLU A 1 117 ? 5.746 -1.992 -19.487 1.00 87.31 117 GLU A O 1
ATOM 950 N N . MET A 1 118 ? 4.983 -0.979 -17.635 1.00 85.69 118 MET A N 1
ATOM 951 C CA . MET A 1 118 ? 5.227 0.403 -18.045 1.00 85.69 118 MET A CA 1
ATOM 952 C C . MET A 1 118 ? 6.135 1.068 -17.015 1.00 85.69 118 MET A C 1
ATOM 954 O O . MET A 1 118 ? 6.001 0.840 -15.810 1.00 85.69 118 MET A O 1
ATOM 958 N N . ASP A 1 119 ? 7.073 1.886 -17.474 1.00 81.06 119 ASP A N 1
ATOM 959 C CA . ASP A 1 119 ? 8.000 2.565 -16.580 1.00 81.06 119 ASP A CA 1
ATOM 960 C C . ASP A 1 119 ? 7.315 3.692 -15.796 1.00 81.06 119 ASP A C 1
ATOM 962 O O . ASP A 1 119 ? 6.381 4.328 -16.270 1.00 81.06 119 ASP A O 1
ATOM 966 N N . LEU A 1 120 ? 7.806 3.957 -14.581 1.00 69.44 120 LEU A N 1
ATOM 967 C CA . LEU A 1 120 ? 7.305 5.031 -13.709 1.00 69.44 120 LEU A CA 1
ATOM 968 C C . LEU A 1 120 ? 7.599 6.452 -14.248 1.00 69.44 120 LEU A C 1
ATOM 970 O O . LEU A 1 120 ? 7.067 7.424 -13.715 1.00 69.44 120 LEU A O 1
ATOM 974 N N . ASN A 1 121 ? 8.470 6.561 -15.259 1.00 60.25 121 ASN A N 1
ATOM 975 C CA . ASN A 1 121 ? 9.026 7.810 -15.798 1.00 60.25 121 ASN A CA 1
ATOM 976 C C . ASN A 1 121 ? 8.613 8.095 -17.257 1.00 60.25 121 ASN A C 1
ATOM 978 O O . ASN A 1 121 ? 9.284 8.890 -17.915 1.00 60.25 121 ASN A O 1
ATOM 982 N N . SER A 1 122 ? 7.584 7.427 -17.788 1.00 47.94 122 SER A N 1
ATOM 983 C CA . SER A 1 122 ? 7.045 7.719 -19.128 1.00 47.94 122 SER A CA 1
ATOM 984 C C . SER A 1 122 ? 5.690 8.396 -19.068 1.00 47.94 122 SER A C 1
ATOM 986 O O . SER A 1 122 ? 4.910 8.077 -18.143 1.00 47.94 122 SER A O 1
#

Sequence (122 aa):
MVKTRLENEGIECYIFDENINNIMPIYGQAVGGIRIKIKEEDAPKAKQLIEEWEQRPYLNQTNETLTCTSCGSQEIYAGFKSFKTSLGWLTLAISFLFMIYPFYSKTVYRCKQCGNEMDLNS

Secondary structure (DSSP, 8-state):
-HHHHHHHTT--EEETTHHHHHH-GGGTTTTTS--EEE-GGGHHHHHHHHHHHHHSPPB-TTSSB---TTT----EEEEEEE--STTHHHHHHHHHHHT------EEEEEETTT--EEETT-